Protein 7UC3 (pdb70)

Sequence (145 aa):
VSSLQTTVEADGQSSSTAEKSAEVTENKDGVNVVDTIHYKGLIPKQKYEVVGILYEVKDGKLVDPNKPITISNGTGEYTVSDSGEGEWKLNFGKIDGVEARKSYVVYEEVTSVENLVDTDNDGNPDKKHEVEHKDPKDKSQTFVVK

Secondary structure (DSSP, 8-state):
--EEEEEEEETTEE--SS--EEE---SS-EEEEEEEEEESPPTT-EEEEEEEEEEEETTEES-TTS-SEEE-TTS-EE--TTS-EEEEEEEEEES---TT-EEEEEEEEEEEEEEE-SSSSSS--EEEEEEE--TT-GGGEEEE-

InterPro domains:
  IPR013783 Immunoglobulin-like fold [G3DSA:2.60.40.10] (267-378)
  IPR013783 Immunoglobulin-like fold [G3DSA:2.60.40.10] (380-474)
  IPR013783 Immunoglobulin-like fold [G3DSA:2.60.40.10] (630-720)
  IPR013783 Immunoglobulin-like fold [G3DSA:2.60.40.10] (888-939)
  IPR041033 SpaA-like, prealbumin fold domain subgroup 1 [PF17802] (285-361)
  IPR041033 SpaA-like, prealbumin fold domain subgroup 1 [PF17802] (386-469)
  IPR041033 SpaA-like, prealbumin fold domain subgroup 1 [PF17802] (635-712)
  IPR041100 T-Q ester bond containing domain [NF033903] (740-848)
  IPR041100 T-Q ester bond containing domain [PF18202] (490-624)
  IPR041100 T-Q ester bond containing domain [PF18202] (740-881)
  IPR054758 Putative surface anchored protein-like, helical insertion domain [PF22343] (136-203)

Structure (mmCIF, N/CA/C/O backbone):
data_7UC3
#
_entry.id   7UC3
#
_cell.length_a   31.542
_cell.length_b   46.647
_cell.length_c   48.536
_cell.angle_alpha   90.000
_cell.angle_beta   90.594
_cell.angle_gamma   90.000
#
_symmetry.space_group_name_H-M   'P 1 21 1'
#
loop_
_entity.id
_entity.type
_entity.pdbx_description
1 polymer Adhesin
2 non-polymer 'MAGNESIUM ION'
3 water water
#
loop_
_atom_site.group_PDB
_atom_site.id
_atom_site.type_symbol
_atom_site.label_atom_id
_atom_site.label_alt_id
_atom_site.label_comp_id
_atom_site.label_asym_id
_atom_site.label_entity_id
_atom_site.label_seq_id
_atom_site.pdbx_PDB_ins_code
_atom_site.Cartn_x
_atom_site.Cartn_y
_atom_site.Cartn_z
_atom_site.occupancy
_atom_site.B_iso_or_equiv
_atom_site.auth_seq_id
_atom_site.auth_comp_id
_atom_site.auth_asym_id
_atom_site.auth_atom_id
_atom_site.pdbx_PDB_model_num
ATOM 1 N N . VAL A 1 10 ? 14.593 -7.683 24.813 1.000 24.846 10 VAL A N 1
ATOM 2 C CA . VAL A 1 10 ? 15.181 -8.159 26.102 1.000 24.789 10 VAL A CA 1
ATOM 3 C C . VAL A 1 10 ? 16.683 -7.858 26.089 1.000 23.536 10 VAL A C 1
ATOM 4 O O . VAL A 1 10 ? 17.371 -8.323 25.164 1.000 23.982 10 VAL A O 1
ATOM 8 N N . SER A 1 11 ? 17.168 -7.096 27.072 1.000 20.556 11 SER A N 1
ATOM 9 C CA . SER A 1 11 ? 18.510 -6.461 27.038 1.000 18.919 11 SER A CA 1
ATOM 10 C C . SER A 1 11 ? 19.070 -6.307 28.449 1.000 18.837 11 SER A C 1
ATOM 11 O O . SER A 1 11 ? 18.281 -6.128 29.386 1.000 21.059 11 SER A O 1
ATOM 14 N N . SER A 1 12 ? 20.395 -6.288 28.573 1.000 17.030 12 SER A N 1
ATOM 15 C CA . SER A 1 12 ? 21.083 -6.093 29.872 1.000 18.144 12 SER A CA 1
ATOM 16 C C . SER A 1 12 ? 22.494 -5.566 29.642 1.000 16.738 12 SER A C 1
ATOM 17 O O . SER A 1 12 ? 23.037 -5.734 28.527 1.000 17.542 12 SER A O 1
ATOM 20 N N . LEU A 1 13 ? 23.052 -4.953 30.679 1.000 18.971 13 LEU A N 1
ATOM 21 C CA . LEU A 1 13 ? 24.480 -4.571 30.7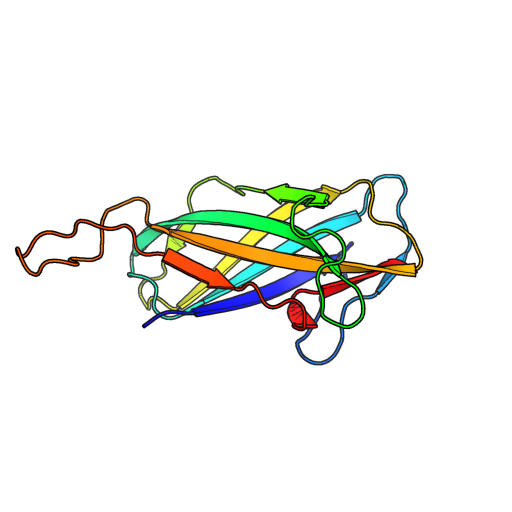35 1.000 18.940 13 LEU A CA 1
ATOM 22 C C . LEU A 1 13 ? 25.085 -5.263 31.944 1.000 19.182 13 LEU A C 1
ATOM 23 O O . LEU A 1 13 ? 24.419 -5.290 32.994 1.000 21.126 13 LEU A O 1
ATOM 28 N N . GLN A 1 14 ? 26.286 -5.797 31.783 1.000 17.862 14 GLN A N 1
ATOM 29 C CA . GLN A 1 14 ? 27.175 -6.153 32.909 1.000 20.426 14 GLN A CA 1
ATOM 30 C C . GLN A 1 14 ? 28.408 -5.268 32.761 1.000 18.076 14 GLN A C 1
ATOM 31 O O . GLN A 1 14 ? 28.747 -4.885 31.628 1.000 21.077 14 GLN A O 1
ATOM 37 N N . THR A 1 15 ? 29.001 -4.862 33.873 1.000 16.748 15 THR A N 1
ATOM 38 C CA . THR A 1 15 ? 30.039 -3.812 33.852 1.000 16.125 15 THR A CA 1
ATOM 39 C C . THR A 1 15 ? 31.206 -4.234 34.736 1.000 17.000 15 THR A C 1
ATOM 40 O O . THR A 1 15 ? 30.977 -4.897 35.771 1.000 20.224 15 THR A O 1
ATOM 44 N N . THR A 1 16 ? 32.405 -3.842 34.326 1.000 16.196 16 THR A N 1
ATOM 45 C CA . THR A 1 16 ? 33.662 -4.101 35.055 1.000 16.982 16 THR A CA 1
ATOM 46 C C . THR A 1 16 ? 34.420 -2.787 35.171 1.000 16.564 16 THR A C 1
ATOM 47 O O . THR A 1 16 ? 34.868 -2.278 34.141 1.000 17.038 16 THR A O 1
ATOM 51 N N . VAL A 1 17 ? 34.583 -2.296 36.393 1.000 15.938 17 VAL A N 1
ATOM 52 C CA . VAL A 1 17 ? 35.378 -1.069 36.664 1.000 16.124 17 VAL A CA 1
ATOM 53 C C . VAL A 1 17 ? 36.855 -1.450 36.790 1.000 16.925 17 VAL A C 1
ATOM 54 O O . VAL A 1 17 ? 37.171 -2.512 37.364 1.000 17.563 17 VAL A O 1
ATOM 58 N N . GLU A 1 18 ? 37.719 -0.605 36.233 1.000 17.237 18 GLU A N 1
ATOM 59 C CA . GLU A 1 18 ? 39.192 -0.666 36.378 1.000 18.356 18 GLU A CA 1
ATOM 60 C C . GLU A 1 18 ? 39.645 0.668 36.969 1.000 17.392 18 GLU A C 1
ATOM 61 O O . GLU A 1 18 ? 39.347 1.706 36.364 1.000 17.870 18 GLU A O 1
ATOM 67 N N . ALA A 1 19 ? 40.293 0.631 38.134 1.000 17.107 19 ALA A N 1
ATOM 68 C CA . ALA A 1 19 ? 40.790 1.819 38.856 1.000 18.790 19 ALA A CA 1
ATOM 69 C C . ALA A 1 19 ? 42.315 1.734 38.927 1.000 20.004 19 ALA A C 1
ATOM 70 O O . ALA A 1 19 ? 42.832 0.752 39.497 1.000 19.781 19 ALA A O 1
ATOM 72 N N . ASP A 1 20 ? 43.005 2.708 38.331 1.000 20.875 20 ASP A N 1
ATOM 73 C CA . ASP A 1 20 ? 44.488 2.722 38.228 1.000 22.281 20 ASP A CA 1
ATOM 74 C C . ASP A 1 20 ? 44.982 1.317 37.858 1.000 21.903 20 ASP A C 1
ATOM 75 O O . ASP A 1 20 ? 45.861 0.799 38.557 1.000 26.034 20 ASP A O 1
ATOM 80 N N . GLY A 1 21 ? 44.414 0.732 36.800 1.000 23.037 21 GLY A N 1
ATOM 81 C CA . GLY A 1 21 ? 44.895 -0.514 36.172 1.000 24.481 21 GLY A CA 1
ATOM 82 C C . GLY A 1 21 ? 44.422 -1.771 36.886 1.000 24.567 21 GLY A C 1
ATOM 83 O O . GLY A 1 21 ? 44.679 -2.868 36.358 1.000 30.957 21 GLY A O 1
ATOM 84 N N . GLN A 1 22 ? 43.749 -1.626 38.032 1.000 22.553 22 GLN A N 1
ATOM 85 C CA . GLN A 1 22 ? 43.246 -2.752 38.863 1.000 25.295 22 GLN A CA 1
ATOM 86 C C . GLN A 1 22 ? 41.784 -3.009 38.500 1.000 22.667 22 GLN A C 1
ATOM 87 O O . GLN A 1 22 ? 40.950 -2.127 38.773 1.000 22.370 22 GLN A O 1
ATOM 93 N N . SER A 1 23 ? 41.486 -4.177 37.928 1.000 22.402 23 SER A N 1
ATOM 94 C CA A SER A 1 23 ? 40.123 -4.564 37.479 0.300 22.623 23 SER A CA 1
ATOM 95 C CA B SER A 1 23 ? 40.117 -4.555 37.486 0.700 22.294 23 SER A CA 1
ATOM 96 C C . SER A 1 23 ? 39.364 -5.239 38.628 1.000 22.094 23 SER A C 1
ATOM 97 O O . SER A 1 23 ? 39.947 -6.123 39.286 1.000 23.789 23 SER A O 1
ATOM 102 N N . SER A 1 24 ? 38.111 -4.847 38.826 1.000 20.049 24 SER A N 1
ATOM 103 C CA . SER A 1 24 ? 37.169 -5.535 39.737 1.000 20.543 24 SER A CA 1
ATOM 104 C C . SER A 1 24 ? 36.629 -6.784 39.041 1.000 21.583 24 SER A C 1
ATOM 105 O O . SER A 1 24 ? 36.740 -6.889 37.812 1.000 22.829 24 SER A O 1
ATOM 108 N N . THR A 1 25 ? 36.104 -7.716 39.824 1.000 23.620 25 THR A N 1
ATOM 109 C CA . THR A 1 25 ? 35.353 -8.902 39.347 1.000 23.843 25 THR A CA 1
ATOM 110 C C . THR A 1 25 ? 34.076 -8.992 40.180 1.000 24.930 25 THR A C 1
ATOM 111 O O . THR A 1 25 ? 33.989 -8.275 41.191 1.000 24.888 25 THR A O 1
ATOM 115 N N . ALA A 1 26 ? 33.136 -9.847 39.779 1.000 29.123 26 ALA A N 1
ATOM 116 C CA . ALA A 1 26 ? 31.909 -10.150 40.549 1.000 30.272 26 ALA A CA 1
ATOM 117 C C . ALA A 1 26 ? 32.306 -10.643 41.946 1.000 28.039 26 ALA A C 1
ATOM 118 O O . ALA A 1 26 ? 31.537 -10.416 42.893 1.000 29.743 26 ALA A O 1
ATOM 120 N N . GLU A 1 27 ? 33.493 -11.247 42.055 1.000 26.990 27 GLU A N 1
ATOM 121 C CA . GLU A 1 27 ? 34.015 -11.924 43.271 1.000 29.143 27 GLU A CA 1
ATOM 122 C C . GLU A 1 27 ? 34.721 -10.927 44.196 1.000 26.778 27 GLU A C 1
ATOM 123 O O . GLU A 1 27 ? 34.612 -11.094 45.427 1.000 26.322 27 GLU A O 1
ATOM 129 N N . LYS A 1 28 ? 35.445 -9.954 43.631 1.000 25.650 28 LYS A N 1
ATOM 130 C CA . LYS A 1 28 ? 36.429 -9.134 44.382 1.000 25.444 28 LYS A CA 1
ATOM 131 C C . LYS A 1 28 ? 36.570 -7.753 43.731 1.000 22.689 28 LYS A C 1
ATOM 132 O O . LYS A 1 28 ? 36.958 -7.676 42.551 1.000 23.107 28 LYS A O 1
ATOM 138 N N . SER A 1 29 ? 36.278 -6.694 44.485 1.000 21.152 29 SER A N 1
ATOM 139 C CA . SER A 1 29 ? 36.491 -5.289 44.054 1.000 21.349 29 SER A CA 1
ATOM 140 C C . SER A 1 29 ? 37.988 -4.970 44.043 1.000 22.501 29 SER A C 1
ATOM 141 O O . SER A 1 29 ? 38.704 -5.392 44.976 1.000 24.632 29 SER A O 1
ATOM 144 N N . ALA A 1 30 ? 38.437 -4.230 43.030 1.000 21.714 30 ALA A N 1
ATOM 145 C CA . ALA A 1 30 ? 39.804 -3.673 42.952 1.000 23.336 30 ALA A CA 1
ATOM 146 C C . ALA A 1 30 ? 40.040 -2.778 44.173 1.000 23.189 30 ALA A C 1
ATOM 147 O O . ALA A 1 30 ? 39.087 -2.095 44.609 1.000 22.652 30 ALA A O 1
ATOM 149 N N . GLU A 1 31 ? 41.260 -2.810 44.711 1.000 24.660 31 GLU A N 1
ATOM 150 C CA . GLU A 1 31 ? 41.727 -1.898 45.785 1.000 26.751 31 GLU A CA 1
ATOM 151 C C . GLU A 1 31 ? 42.827 -1.005 45.206 1.000 26.925 31 GLU A C 1
ATOM 152 O O . GLU A 1 31 ? 43.743 -1.542 44.550 1.000 33.877 31 GLU A O 1
ATOM 158 N N . VAL A 1 32 ? 42.730 0.303 45.439 1.000 25.720 32 VAL A N 1
ATOM 159 C CA . VAL A 1 32 ? 43.723 1.313 44.968 1.000 27.199 32 VAL A CA 1
ATOM 160 C C . VAL A 1 32 ? 44.107 2.212 46.146 1.000 28.375 32 VAL A C 1
ATOM 161 O O . VAL A 1 32 ? 43.336 2.281 47.124 1.000 26.888 32 VAL A O 1
ATOM 165 N N . THR A 1 33 ? 45.267 2.862 46.053 1.000 30.294 33 THR A N 1
ATOM 166 C CA . THR A 1 33 ? 45.728 3.899 47.010 1.000 32.564 33 THR A CA 1
ATOM 167 C C . THR A 1 33 ? 45.248 5.254 46.485 1.000 30.552 33 THR A C 1
ATOM 168 O O . THR A 1 33 ? 45.215 5.416 45.248 1.000 31.812 33 THR A O 1
ATOM 172 N N . GLU A 1 34 ? 44.836 6.164 47.377 1.000 31.996 34 GLU A N 1
ATOM 173 C CA . GLU A 1 34 ? 44.526 7.578 47.026 1.000 34.317 34 GLU A CA 1
ATOM 174 C C . GLU A 1 34 ? 45.716 8.140 46.235 1.000 39.006 34 GLU A C 1
ATOM 175 O O . GLU A 1 34 ? 46.864 7.887 46.657 1.000 42.801 34 GLU A O 1
ATOM 177 N N . ASN A 1 35 ? 45.451 8.861 45.138 1.000 41.175 35 ASN A N 1
ATOM 178 C CA . ASN A 1 35 ? 46.428 9.131 44.042 1.000 43.257 35 ASN A CA 1
ATOM 179 C C . ASN A 1 35 ? 46.905 10.593 44.049 1.000 46.334 35 ASN A C 1
ATOM 180 O O . ASN A 1 35 ? 48.065 10.815 43.642 1.000 46.215 35 ASN A O 1
ATOM 185 N N . LYS A 1 36 ? 46.053 11.554 44.433 1.000 51.758 36 LYS A N 1
ATOM 186 C CA . LYS A 1 36 ? 46.374 13.012 44.493 1.000 50.256 36 LYS A CA 1
ATOM 187 C C . LYS A 1 36 ? 46.322 13.615 43.081 1.000 44.300 36 LYS A C 1
ATOM 188 O O . LYS A 1 36 ? 45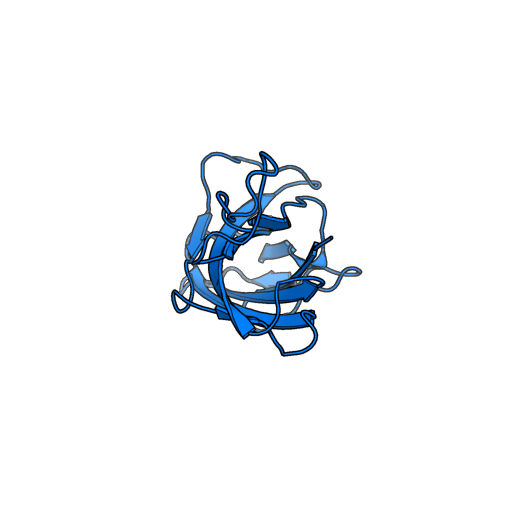.652 14.648 42.912 1.000 48.392 36 LYS A O 1
ATOM 190 N N . ASP A 1 37 ? 47.008 12.996 42.114 1.000 44.307 37 ASP A N 1
ATOM 191 C CA . ASP A 1 37 ? 46.892 13.294 40.659 1.000 45.054 37 ASP A CA 1
ATOM 192 C C . ASP A 1 37 ? 45.559 12.753 40.120 1.000 41.374 37 ASP A C 1
ATOM 193 O O . ASP A 1 37 ? 45.312 12.906 38.903 1.000 41.267 37 ASP A O 1
ATOM 195 N N . GLY A 1 38 ? 44.740 12.132 40.979 1.000 35.295 38 GLY A N 1
ATOM 196 C CA . GLY A 1 38 ? 43.447 11.535 40.605 1.000 32.678 38 GLY A CA 1
ATOM 197 C C . GLY A 1 38 ? 43.605 10.071 40.240 1.000 29.518 38 GLY A C 1
ATOM 198 O O . GLY A 1 38 ? 44.707 9.671 39.825 1.000 34.318 38 GLY A O 1
ATOM 199 N N . VAL A 1 39 ? 42.540 9.290 40.400 1.000 21.845 39 VAL A N 1
ATOM 200 C CA . VAL A 1 39 ? 42.526 7.830 40.103 1.000 20.459 39 VAL A CA 1
ATOM 201 C C . VAL A 1 39 ? 41.936 7.649 38.703 1.000 18.696 39 VAL A C 1
ATOM 202 O O . VAL A 1 39 ? 40.835 8.169 38.456 1.000 19.655 39 VAL A O 1
ATOM 206 N N . ASN A 1 40 ? 42.646 6.951 37.816 1.000 19.217 40 ASN A N 1
ATOM 207 C CA . ASN A 1 40 ? 42.139 6.649 36.455 1.000 18.211 40 ASN A CA 1
ATOM 208 C C . ASN A 1 40 ? 41.014 5.631 36.610 1.000 17.335 40 ASN A C 1
ATOM 209 O O . ASN A 1 40 ? 41.255 4.578 37.208 1.000 20.309 40 ASN A O 1
ATOM 214 N N . VAL A 1 41 ? 39.832 5.945 36.084 1.000 14.921 41 VAL A N 1
ATOM 215 C CA . VAL A 1 41 ? 38.651 5.049 36.178 1.000 14.240 41 VAL A CA 1
ATOM 216 C C . VAL A 1 41 ? 38.155 4.751 34.765 1.000 13.373 41 VAL A C 1
ATOM 217 O O . VAL A 1 41 ? 37.846 5.680 34.002 1.000 15.274 41 VAL A O 1
ATOM 221 N N . VAL A 1 42 ? 38.123 3.469 34.426 1.000 14.409 42 VAL A N 1
ATOM 222 C CA . VAL A 1 42 ? 37.564 2.981 33.139 1.000 16.036 42 VAL A CA 1
ATOM 223 C C . VAL A 1 42 ? 36.477 1.976 33.490 1.000 14.930 42 VAL A C 1
ATOM 224 O O . VAL A 1 42 ? 36.619 1.294 34.508 1.000 17.561 42 VAL A O 1
ATOM 228 N N . ASP A 1 43 ? 35.434 1.905 32.679 1.000 15.123 43 ASP A N 1
ATOM 229 C CA . ASP A 1 43 ? 34.356 0.910 32.874 1.000 14.657 43 ASP A CA 1
ATOM 230 C C . ASP A 1 43 ? 34.162 0.151 31.568 1.000 15.211 43 ASP A C 1
ATOM 231 O O . ASP A 1 43 ? 33.931 0.780 30.525 1.000 15.511 43 ASP A O 1
ATOM 236 N N . THR A 1 44 ? 34.288 -1.170 31.619 1.000 15.069 44 THR A N 1
ATOM 237 C CA . THR A 1 44 ? 33.930 -2.039 30.481 1.000 15.106 44 THR A CA 1
ATOM 238 C C . THR A 1 44 ? 32.445 -2.357 30.589 1.000 15.333 44 THR A C 1
ATOM 239 O O . THR A 1 44 ? 32.021 -2.853 31.639 1.000 17.598 44 THR A O 1
ATOM 243 N N . ILE A 1 45 ? 31.708 -2.087 29.519 1.000 13.956 45 ILE A N 1
ATOM 244 C CA . ILE A 1 45 ? 30.262 -2.382 29.395 1.000 15.057 45 ILE A CA 1
ATOM 245 C C . ILE A 1 45 ? 30.155 -3.610 28.506 1.000 13.846 45 ILE A C 1
ATOM 246 O O . ILE A 1 45 ? 30.468 -3.506 27.298 1.000 14.046 45 ILE A O 1
ATOM 251 N N . HIS A 1 46 ? 29.740 -4.723 29.088 1.000 15.277 46 HIS A N 1
ATOM 252 C CA . HIS A 1 46 ? 29.359 -5.926 28.323 1.000 15.456 46 HIS A CA 1
ATOM 253 C C . HIS A 1 46 ? 27.851 -5.879 28.111 1.000 14.773 46 HIS A C 1
ATOM 254 O O . HIS A 1 46 ? 27.093 -6.099 29.069 1.000 16.329 46 HIS A O 1
ATOM 261 N N . TYR A 1 47 ? 27.434 -5.573 26.892 1.000 13.656 47 TYR A N 1
ATOM 262 C CA . TYR A 1 47 ? 26.007 -5.398 26.547 1.000 14.774 47 TYR A CA 1
ATOM 263 C C . TYR A 1 47 ? 25.482 -6.690 25.917 1.000 14.686 47 TYR A C 1
ATOM 264 O O . TYR A 1 47 ? 26.252 -7.434 25.278 1.000 13.703 47 TYR A O 1
ATOM 273 N N . LYS A 1 48 ? 24.194 -6.950 26.130 1.000 15.978 48 LYS A N 1
ATOM 274 C CA . LYS A 1 48 ? 23.473 -8.137 25.611 1.000 16.957 48 LYS A CA 1
ATOM 275 C C . LYS A 1 48 ? 22.116 -7.666 25.108 1.000 14.385 48 LYS A C 1
ATOM 276 O O . LYS A 1 48 ? 21.475 -6.880 25.828 1.000 15.084 48 LYS A O 1
ATOM 282 N N . GLY A 1 49 ? 21.704 -8.104 23.921 1.000 14.735 49 GLY A N 1
ATOM 283 C CA . GLY A 1 49 ? 20.344 -7.863 23.413 1.000 14.895 49 GLY A CA 1
ATOM 284 C C . GLY A 1 49 ? 20.140 -6.423 22.984 1.000 14.020 49 GLY A C 1
ATOM 285 O O . GLY A 1 49 ? 18.991 -5.956 22.978 1.000 17.713 49 GLY A O 1
ATOM 286 N N . LEU A 1 50 ? 21.211 -5.723 22.621 1.000 13.572 50 LEU A N 1
ATOM 287 C CA . LEU A 1 50 ? 21.045 -4.398 21.989 1.000 12.432 50 LEU A CA 1
A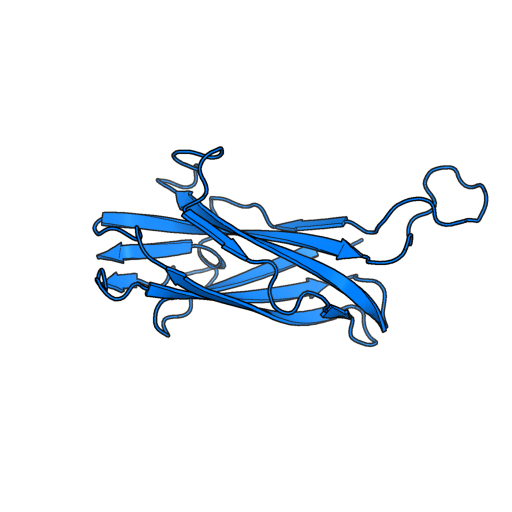TOM 288 C C . LEU A 1 50 ? 20.737 -4.618 20.513 1.000 13.065 50 LEU A C 1
ATOM 289 O O . LEU A 1 50 ? 20.954 -5.740 20.008 1.000 14.462 50 LEU A O 1
ATOM 294 N N . ILE A 1 51 ? 20.253 -3.591 19.835 1.000 12.187 51 ILE A N 1
ATOM 295 C CA . ILE A 1 51 ? 19.789 -3.744 18.432 1.000 12.592 51 ILE A CA 1
ATOM 296 C C . ILE A 1 51 ? 21.011 -3.709 17.525 1.000 13.016 51 ILE A C 1
ATOM 297 O O . ILE A 1 51 ? 21.734 -2.719 17.471 1.000 13.477 51 ILE A O 1
ATOM 302 N N . PRO A 1 52 ? 21.285 -4.804 16.787 1.000 13.156 52 PRO A N 1
ATOM 303 C CA . PRO A 1 52 ? 22.508 -4.880 16.000 1.000 13.569 52 PRO A CA 1
ATOM 304 C C . PRO A 1 52 ? 22.718 -3.678 15.073 1.000 12.979 52 PRO A C 1
ATOM 305 O O . PRO A 1 52 ? 21.776 -3.215 14.448 1.000 13.783 52 PRO A O 1
ATOM 309 N N . LYS A 1 53 ? 23.966 -3.218 15.004 1.000 12.750 53 LYS A N 1
ATOM 310 C CA . LYS A 1 53 ? 24.458 -2.179 14.059 1.000 13.751 53 LYS A CA 1
ATOM 311 C C . LYS A 1 53 ? 23.938 -0.796 14.442 1.000 13.220 53 LYS A C 1
ATOM 312 O O . LYS A 1 53 ? 24.334 0.178 13.787 1.000 15.864 53 LYS A O 1
ATOM 318 N N . GLN A 1 54 ? 23.090 -0.696 15.459 1.000 13.219 54 GLN A N 1
ATOM 319 C CA . GLN A 1 54 ? 22.545 0.618 15.863 1.000 13.196 54 GLN A CA 1
ATOM 320 C C . GLN A 1 54 ? 23.557 1.390 16.707 1.000 12.364 54 GLN A C 1
ATOM 321 O O . GLN A 1 54 ? 24.397 0.807 17.405 1.000 12.726 54 GLN A O 1
ATOM 327 N N . LYS A 1 55 ? 23.436 2.706 16.650 1.000 12.448 55 LYS A N 1
ATOM 328 C CA . LYS A 1 55 ? 24.252 3.631 17.457 1.000 13.497 55 LYS A CA 1
ATOM 329 C C . LYS A 1 55 ? 23.526 3.905 18.772 1.000 11.635 55 LYS A C 1
ATOM 330 O O . LYS A 1 55 ? 22.303 4.149 18.771 1.000 12.797 55 LYS A O 1
ATOM 336 N N . TYR A 1 56 ? 24.286 3.896 19.860 1.000 10.742 56 TYR A N 1
ATOM 337 C CA . TYR A 1 56 ? 23.802 4.221 21.216 1.000 12.481 56 TYR A CA 1
ATOM 338 C C . TYR A 1 56 ? 24.709 5.275 21.832 1.000 12.192 56 TYR A C 1
ATOM 339 O O . TYR A 1 56 ? 25.883 5.392 21.445 1.000 12.798 56 TYR A O 1
ATOM 348 N N . GLU A 1 57 ? 24.176 5.984 22.816 1.000 12.101 57 GLU A N 1
ATOM 349 C CA . GLU A 1 57 ? 24.962 6.882 23.682 1.000 13.599 57 GLU A CA 1
ATOM 350 C C . GLU A 1 57 ? 25.044 6.269 25.070 1.000 11.581 57 GLU A C 1
ATOM 351 O O . GLU A 1 57 ? 24.130 5.533 25.478 1.000 13.861 57 GLU A O 1
ATOM 357 N N . VAL A 1 58 ? 26.133 6.565 25.762 1.000 12.639 58 VAL A N 1
ATOM 358 C CA . VAL A 1 58 ? 26.460 5.999 27.093 1.000 13.575 58 VAL A CA 1
ATOM 359 C C . VAL A 1 58 ? 26.625 7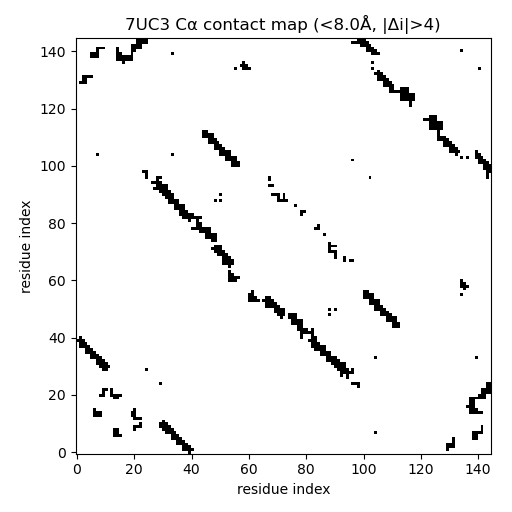.162 28.054 1.000 14.235 58 VAL A C 1
ATOM 360 O O . VAL A 1 58 ? 27.326 8.116 27.704 1.000 15.564 58 VAL A O 1
ATOM 364 N N . VAL A 1 59 ? 25.991 7.063 29.210 1.000 12.998 59 VAL A N 1
ATOM 365 C CA . VAL A 1 59 ? 26.290 7.920 30.380 1.000 14.285 59 VAL A CA 1
ATOM 366 C C . VAL A 1 59 ? 26.777 7.006 31.499 1.000 12.515 59 VAL A C 1
ATOM 367 O O . VAL A 1 59 ? 25.995 6.156 31.950 1.000 14.000 59 VAL A O 1
ATOM 371 N N . GLY A 1 60 ? 28.037 7.156 31.897 1.000 12.309 60 GLY A N 1
ATOM 372 C CA . GLY A 1 60 ? 28.596 6.490 33.082 1.000 12.619 60 GLY A CA 1
ATOM 373 C C . GLY A 1 60 ? 28.633 7.456 34.240 1.000 12.127 60 GLY A C 1
ATOM 374 O O . GLY A 1 60 ? 28.969 8.627 34.025 1.000 12.016 60 GLY A O 1
ATOM 375 N N . ILE A 1 61 ? 28.304 6.979 35.432 1.000 12.832 61 ILE A N 1
ATOM 376 C CA . ILE A 1 61 ? 28.260 7.820 36.659 1.000 12.975 61 ILE A CA 1
ATOM 377 C C . ILE A 1 61 ? 28.974 7.074 37.778 1.000 12.990 61 ILE A C 1
ATOM 378 O O . ILE A 1 61 ? 28.667 5.894 37.981 1.000 14.045 61 ILE A O 1
ATOM 383 N N . LEU A 1 62 ? 29.874 7.759 38.477 1.000 13.062 62 LEU A N 1
ATOM 384 C CA . LEU A 1 62 ? 30.613 7.206 39.634 1.000 13.776 62 LEU A CA 1
ATOM 385 C C . LEU A 1 62 ? 30.012 7.779 40.912 1.000 13.797 62 LEU A C 1
ATOM 386 O O . LEU A 1 62 ? 29.925 9.021 41.030 1.000 15.174 62 LEU A O 1
ATOM 391 N N . TYR A 1 63 ? 29.612 6.893 41.826 1.000 14.143 63 TYR A N 1
ATOM 392 C CA . TYR A 1 63 ? 29.017 7.266 43.132 1.000 14.998 63 TYR A CA 1
ATOM 393 C C . TYR A 1 63 ? 29.854 6.695 44.274 1.000 15.886 63 TYR A C 1
ATOM 394 O O . TYR A 1 63 ? 30.369 5.569 44.158 1.000 16.272 63 TYR A O 1
ATOM 403 N N . GLU A 1 64 ? 29.925 7.433 45.377 1.000 16.871 64 GLU A N 1
ATOM 404 C CA . GLU A 1 64 ? 30.426 6.888 46.657 1.000 18.441 64 GLU A CA 1
ATOM 405 C C . GLU A 1 64 ? 29.387 5.889 47.173 1.000 18.368 64 GLU A C 1
ATOM 406 O O . GLU A 1 64 ? 28.184 6.195 47.120 1.000 21.317 64 GLU A O 1
ATOM 412 N N . VAL A 1 65 ? 29.842 4.735 47.644 1.000 18.448 65 VAL A N 1
ATOM 413 C CA . VAL A 1 65 ? 28.963 3.625 48.101 1.000 19.780 65 VAL A CA 1
ATOM 414 C C . VAL A 1 65 ? 29.538 3.097 49.416 1.000 21.769 65 VAL A C 1
ATOM 415 O O . VAL A 1 65 ? 30.762 3.115 49.571 1.000 23.490 65 VAL A O 1
ATOM 419 N N . LYS A 1 66 ? 28.665 2.687 50.334 1.000 24.899 66 LYS A N 1
ATOM 420 C CA . LYS A 1 66 ? 29.050 2.070 51.626 1.000 27.457 66 LYS A CA 1
ATOM 421 C C . LYS A 1 66 ? 28.061 0.935 51.900 1.000 27.352 66 LYS A C 1
ATOM 422 O O . LYS A 1 66 ? 26.843 1.197 51.867 1.000 28.372 66 LYS A O 1
ATOM 428 N N . ASP A 1 67 ? 28.576 -0.280 52.101 1.000 30.384 67 ASP A N 1
ATOM 429 C CA . ASP A 1 67 ? 27.774 -1.489 52.429 1.000 32.680 67 ASP A CA 1
ATOM 430 C C . ASP A 1 67 ? 26.644 -1.652 51.403 1.000 32.126 67 ASP A C 1
ATOM 431 O O . ASP A 1 67 ? 25.529 -2.016 51.806 1.000 33.295 67 ASP A O 1
ATOM 436 N N . GLY A 1 68 ? 26.920 -1.372 50.126 1.000 31.394 68 GLY A N 1
ATOM 437 C CA . GLY A 1 68 ? 25.999 -1.646 49.008 1.000 31.519 68 GLY A CA 1
ATOM 438 C C . GLY A 1 68 ? 24.859 -0.646 48.903 1.000 29.615 68 GLY A C 1
ATOM 439 O O . GLY A 1 68 ? 23.866 -0.975 48.234 1.000 31.782 68 GLY A O 1
ATOM 440 N N . LYS A 1 69 ? 24.994 0.542 49.502 1.000 27.422 69 LYS A N 1
ATOM 441 C CA . LYS A 1 69 ? 24.007 1.649 49.374 1.000 27.703 69 LYS A CA 1
ATOM 442 C C . LYS A 1 69 ? 24.745 2.934 48.985 1.000 26.978 69 LYS A C 1
ATOM 443 O O . LYS A 1 69 ? 25.789 3.216 49.602 1.000 26.474 69 LYS A O 1
ATOM 449 N N . LEU A 1 70 ? 24.218 3.682 48.009 1.000 24.422 70 LEU A N 1
ATOM 450 C CA . LEU A 1 70 ? 24.788 4.996 47.606 1.000 23.285 70 LEU A CA 1
ATOM 451 C C . LEU A 1 70 ? 24.702 5.936 48.813 1.000 25.938 70 LEU A C 1
ATOM 452 O O . LEU A 1 70 ? 23.642 5.993 49.463 1.000 27.535 70 LEU A O 1
ATOM 457 N N . VAL A 1 71 ? 25.804 6.624 49.099 1.000 26.196 71 VAL A N 1
ATOM 458 C CA . VAL A 1 71 ? 25.985 7.522 50.274 1.000 28.357 71 VAL A CA 1
ATOM 459 C C . VAL A 1 71 ? 25.275 8.851 49.987 1.000 27.014 71 VAL A C 1
ATOM 460 O O . VAL A 1 71 ? 24.745 9.471 50.930 1.000 29.622 71 VAL A O 1
ATOM 464 N N . ASP A 1 72 ? 25.273 9.266 48.719 1.000 24.893 72 ASP A N 1
ATOM 465 C CA . ASP A 1 72 ? 24.828 10.610 48.268 1.000 27.003 72 ASP A CA 1
ATOM 466 C C . ASP A 1 72 ? 24.366 10.472 46.820 1.000 28.713 72 ASP A C 1
ATOM 467 O O . ASP A 1 72 ? 25.003 11.007 45.911 1.000 28.740 72 ASP A O 1
ATOM 472 N N . PRO A 1 73 ? 23.266 9.723 46.566 1.000 31.194 73 PRO A N 1
ATOM 473 C CA . PRO A 1 73 ? 22.842 9.385 45.204 1.000 33.644 73 PRO A CA 1
ATOM 474 C C . PRO A 1 73 ? 22.550 10.584 44.287 1.000 34.994 73 PRO A C 1
ATOM 475 O O . PRO A 1 73 ? 22.439 10.368 43.095 1.000 37.391 73 PRO A O 1
ATOM 479 N N . ASN A 1 74 ? 22.416 11.792 44.845 1.000 31.548 74 ASN A N 1
ATOM 480 C CA . ASN A 1 74 ? 22.153 13.037 44.074 1.000 32.969 74 ASN A CA 1
ATOM 481 C C . ASN A 1 74 ? 23.457 13.809 43.826 1.000 31.167 74 ASN A C 1
ATOM 482 O O . ASN A 1 74 ? 23.388 14.855 43.146 1.000 32.366 74 ASN A O 1
ATOM 487 N N . LYS A 1 75 ? 24.600 13.315 44.324 1.000 26.691 75 LYS A N 1
ATO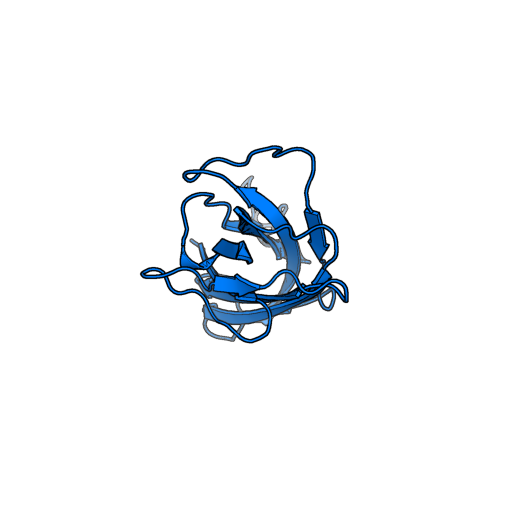M 488 C CA . LYS A 1 75 ? 25.922 13.982 44.172 1.000 25.910 75 LYS A CA 1
ATOM 489 C C . LYS A 1 75 ? 26.927 12.979 43.617 1.000 21.729 75 LYS A C 1
ATOM 490 O O . LYS A 1 75 ? 27.767 12.442 44.337 1.000 22.122 75 LYS A O 1
ATOM 496 N N . PRO A 1 76 ? 26.897 12.719 42.295 1.000 19.628 76 PRO A N 1
ATOM 497 C CA . PRO A 1 76 ? 27.907 11.867 41.684 1.000 18.713 76 PRO A CA 1
ATOM 498 C C . PRO A 1 76 ? 29.315 12.466 41.830 1.000 16.812 76 PRO A C 1
ATOM 499 O O . PRO A 1 76 ? 29.473 13.672 41.891 1.000 18.275 76 PRO A O 1
ATOM 503 N N . ILE A 1 77 ? 30.312 11.594 41.916 1.000 16.222 77 ILE A N 1
ATOM 504 C CA . ILE A 1 77 ? 31.748 11.983 41.935 1.000 16.657 77 ILE A CA 1
ATOM 505 C C . ILE A 1 77 ? 32.083 12.543 40.551 1.000 15.214 77 ILE A C 1
ATOM 506 O O . ILE A 1 77 ? 32.753 13.586 40.472 1.000 17.080 77 ILE A O 1
ATOM 511 N N . THR A 1 78 ? 31.632 11.861 39.492 1.000 14.838 78 THR A N 1
ATOM 512 C CA . THR A 1 78 ? 31.905 12.247 38.090 1.000 14.507 78 THR A CA 1
ATOM 513 C C . THR A 1 78 ? 30.881 11.590 37.168 1.000 13.060 78 THR A C 1
ATOM 514 O O . THR A 1 78 ? 30.302 10.554 37.545 1.000 13.434 78 THR A O 1
ATOM 518 N N . ILE A 1 79 ? 30.688 12.196 35.998 1.000 13.094 79 ILE A N 1
ATOM 519 C CA . ILE A 1 79 ? 29.798 11.723 34.902 1.000 13.916 79 ILE A CA 1
ATOM 520 C C . ILE A 1 79 ? 30.609 11.759 33.608 1.000 13.663 79 ILE A C 1
ATOM 521 O O . ILE A 1 79 ? 31.207 12.804 33.311 1.000 14.897 79 ILE A O 1
ATOM 526 N N . SER A 1 80 ? 30.589 10.667 32.856 1.000 13.798 80 SER A N 1
ATOM 527 C CA . SER A 1 80 ? 31.274 10.548 31.549 1.000 13.478 80 SER A CA 1
ATOM 528 C C . SER A 1 80 ? 30.285 10.155 30.450 1.000 13.443 80 SER A C 1
ATOM 529 O O . SER A 1 80 ? 29.495 9.226 30.662 1.000 15.112 80 SER A O 1
ATOM 532 N N . ASN A 1 81 ? 30.395 10.795 29.290 1.000 15.859 81 ASN A N 1
ATOM 533 C CA . ASN A 1 81 ? 29.593 10.482 28.083 1.000 17.151 81 ASN A CA 1
ATOM 534 C C . ASN A 1 81 ? 30.458 9.693 27.086 1.000 17.780 81 ASN A C 1
ATOM 535 O O . ASN A 1 81 ? 29.960 9.363 26.009 1.000 19.233 81 ASN A O 1
ATOM 540 N N . GLY A 1 82 ? 31.709 9.390 27.435 1.000 17.195 82 GLY A N 1
ATOM 541 C CA . GLY A 1 82 ? 32.646 8.647 26.569 1.000 18.947 82 GLY A CA 1
ATOM 542 C C . GLY A 1 82 ? 32.869 9.333 25.234 1.000 19.864 82 GLY A C 1
ATOM 543 O O . GLY A 1 82 ? 33.032 10.575 25.216 1.000 23.881 82 GLY A O 1
ATOM 544 N N . THR A 1 83 ? 32.878 8.553 24.147 1.000 18.390 83 THR A N 1
ATOM 545 C CA . THR A 1 83 ? 33.175 9.031 22.770 1.000 19.780 83 THR A CA 1
ATOM 546 C C . THR A 1 83 ? 31.936 9.682 22.163 1.000 20.325 83 THR A C 1
ATOM 547 O O . THR A 1 83 ? 32.047 10.261 21.068 1.000 22.205 83 THR A O 1
ATOM 551 N N . GLY A 1 84 ? 30.794 9.576 22.843 1.000 21.692 84 GLY A N 1
ATOM 552 C CA . GLY A 1 84 ? 29.540 10.212 22.409 1.000 22.313 84 GLY A CA 1
ATOM 553 C C . GLY A 1 84 ? 28.718 9.319 21.494 1.000 21.966 84 GLY A C 1
ATOM 554 O O . GLY A 1 84 ? 27.556 9.653 21.286 1.000 23.498 84 GLY A O 1
ATOM 555 N N . GLU A 1 85 ? 29.286 8.252 20.925 1.000 22.054 85 GLU A N 1
ATOM 556 C CA . GLU A 1 85 ? 28.509 7.289 20.101 1.000 22.116 85 GLU A CA 1
ATOM 557 C C . GLU A 1 85 ? 29.167 5.899 20.081 1.000 19.655 85 GLU A C 1
ATOM 558 O O . GLU A 1 85 ? 30.377 5.781 19.826 1.000 22.699 85 GLU A O 1
ATOM 564 N N . TYR A 1 86 ? 28.346 4.872 20.269 1.000 15.197 86 TYR A N 1
ATOM 565 C CA . TYR A 1 86 ? 28.752 3.456 20.449 1.000 12.987 86 TYR A CA 1
ATOM 566 C C . TYR A 1 86 ? 27.962 2.606 19.462 1.000 12.431 86 TYR A C 1
ATOM 567 O O . TYR A 1 86 ? 26.786 2.865 19.258 1.000 14.664 86 TYR A O 1
ATOM 576 N N . THR A 1 87 ? 28.599 1.606 18.865 1.000 10.655 87 THR A N 1
ATOM 577 C CA . THR A 1 87 ? 27.999 0.824 17.766 1.000 11.554 87 THR A CA 1
ATOM 578 C C . THR A 1 87 ? 27.812 -0.613 18.240 1.000 11.440 87 THR A C 1
ATOM 579 O O . THR A 1 87 ? 28.778 -1.221 18.699 1.000 12.463 87 THR A O 1
ATOM 583 N N . VAL A 1 88 ? 26.601 -1.120 18.112 1.000 11.458 88 VAL A N 1
ATOM 584 C CA . VAL A 1 88 ? 26.276 -2.500 18.538 1.000 11.321 88 VAL A CA 1
ATOM 585 C C . VAL A 1 88 ? 26.841 -3.476 17.506 1.000 11.348 88 VAL A C 1
ATOM 586 O O . VAL A 1 88 ? 26.665 -3.274 16.292 1.000 11.617 88 VAL A O 1
ATOM 590 N N . SER A 1 89 ? 27.415 -4.562 17.999 1.000 12.582 89 SER A N 1
ATOM 591 C CA . SER A 1 89 ? 27.877 -5.716 17.194 1.000 12.901 89 SER A CA 1
ATOM 592 C C . SER A 1 89 ? 26.731 -6.289 16.354 1.000 12.789 89 SER A C 1
ATOM 593 O O . SER A 1 89 ? 25.556 -6.018 16.619 1.000 13.475 89 SER A O 1
ATOM 596 N N . ASP A 1 90 ? 27.065 -7.147 15.404 1.000 12.926 90 ASP A N 1
ATOM 597 C CA . ASP A 1 90 ? 26.066 -7.828 14.549 1.000 13.276 90 ASP A CA 1
ATOM 598 C C . ASP A 1 90 ? 25.191 -8.761 15.397 1.000 12.658 90 ASP A C 1
ATOM 599 O O . ASP A 1 90 ? 24.065 -9.000 14.997 1.000 14.988 90 ASP A O 1
ATOM 604 N N . SER A 1 91 ? 25.695 -9.282 16.518 1.000 12.486 91 SER A N 1
ATOM 605 C CA . SER A 1 91 ? 24.970 -10.269 17.364 1.000 13.549 91 SER A CA 1
ATOM 606 C C . SER A 1 91 ? 24.084 -9.568 18.398 1.000 13.575 91 SER A C 1
ATOM 607 O O . SER A 1 91 ? 23.193 -10.220 18.949 1.000 17.011 91 SER A O 1
ATOM 610 N N . GLY A 1 92 ? 24.347 -8.294 18.686 1.000 12.978 92 GLY A N 1
ATOM 611 C CA . GLY A 1 92 ? 23.648 -7.567 19.764 1.000 12.422 92 GLY A CA 1
ATOM 612 C C . GLY A 1 92 ? 24.326 -7.739 21.108 1.000 12.945 92 GLY A C 1
ATOM 613 O O . GLY A 1 92 ? 23.871 -7.121 22.082 1.000 13.607 92 GLY A O 1
ATOM 614 N N . GLU A 1 93 ? 25.410 -8.508 21.165 1.000 12.642 93 GLU A N 1
ATOM 615 C CA . GLU A 1 93 ? 26.207 -8.723 22.397 1.000 12.851 93 GLU A CA 1
ATOM 616 C C . GLU A 1 93 ? 27.662 -8.346 22.107 1.000 13.217 93 GLU A C 1
ATOM 617 O O . GLU A 1 93 ? 28.169 -8.673 21.024 1.000 14.510 93 GLU A O 1
ATOM 623 N N . GLY A 1 94 ? 28.332 -7.727 23.068 1.000 13.781 94 GLY A N 1
ATOM 624 C CA . GLY A 1 94 ? 29.700 -7.238 22.849 1.000 13.138 94 GLY A CA 1
ATOM 625 C C . GLY A 1 94 ? 30.138 -6.329 23.965 1.000 13.782 94 GLY A C 1
ATOM 626 O O . GLY A 1 94 ? 29.432 -6.260 24.994 1.000 13.781 94 GLY A O 1
ATOM 627 N N . GLU A 1 95 ? 31.250 -5.635 23.755 1.000 14.324 95 GLU A N 1
ATOM 628 C CA . GLU A 1 95 ? 31.838 -4.773 24.798 1.000 14.976 95 GLU A CA 1
ATOM 629 C C . GLU A 1 95 ? 32.165 -3.400 24.229 1.000 12.987 95 GLU A C 1
ATOM 630 O O . GLU A 1 95 ? 32.519 -3.277 23.052 1.000 13.967 95 GLU A O 1
ATOM 636 N N . TRP A 1 96 ? 31.962 -2.405 25.077 1.000 12.693 96 TRP A N 1
ATOM 637 C CA . TRP A 1 96 ? 32.440 -1.023 24.890 1.000 12.353 96 TRP A CA 1
ATOM 638 C C . TRP A 1 96 ? 33.258 -0.651 26.120 1.000 12.763 96 TRP A C 1
ATOM 639 O O . TRP A 1 96 ? 33.020 -1.219 27.183 1.000 15.083 96 TRP A O 1
ATOM 650 N N . LYS A 1 97 ? 34.171 0.298 25.984 1.000 13.291 97 LYS A N 1
ATOM 651 C CA . LYS A 1 97 ? 34.989 0.766 27.122 1.000 14.812 97 LYS A CA 1
ATOM 652 C C . LYS A 1 97 ? 34.714 2.255 27.270 1.000 17.628 97 LYS A C 1
ATOM 653 O O . LYS A 1 97 ? 34.820 2.969 26.261 1.000 22.085 97 LYS A O 1
ATOM 659 N N . LEU A 1 98 ? 34.293 2.659 28.466 1.000 16.646 98 LEU A N 1
ATOM 660 C CA . LEU A 1 98 ? 34.030 4.075 28.815 1.000 17.372 98 LEU A CA 1
ATOM 661 C C . LEU A 1 98 ? 35.153 4.576 29.721 1.000 18.093 98 LEU A C 1
ATOM 662 O O . LEU A 1 98 ? 35.319 4.015 30.814 1.000 18.632 98 LEU A O 1
ATOM 667 N N . ASN A 1 99 ? 35.896 5.589 29.282 1.000 17.415 99 ASN A N 1
ATOM 668 C CA . ASN A 1 99 ? 36.905 6.259 30.143 1.000 16.448 99 ASN A CA 1
ATOM 669 C C . ASN A 1 99 ? 36.195 7.373 30.921 1.000 14.910 99 ASN A C 1
ATOM 670 O O . ASN A 1 99 ? 35.464 8.167 30.309 1.000 15.970 99 ASN A O 1
ATOM 675 N N . PHE A 1 100 ? 36.415 7.430 32.230 1.000 13.221 100 PHE A N 1
ATOM 676 C CA . PHE A 1 100 ? 36.032 8.585 33.082 1.000 13.830 100 PHE A CA 1
ATOM 677 C C . PHE A 1 100 ? 37.186 9.586 33.155 1.000 13.998 100 PHE A C 1
ATOM 678 O O . PHE A 1 100 ? 36.922 10.747 33.469 1.000 15.506 100 PHE A O 1
ATOM 686 N N . GLY A 1 101 ? 38.418 9.135 32.908 1.000 15.381 101 GLY A N 1
ATOM 687 C CA . GLY A 1 101 ? 39.631 9.950 33.084 1.000 15.291 101 GLY A CA 1
ATOM 688 C C . GLY A 1 101 ? 40.201 9.800 34.481 1.000 15.485 101 GLY A C 1
ATOM 689 O O . GLY A 1 101 ? 39.848 8.820 35.176 1.000 16.283 101 GLY A O 1
ATOM 690 N N . LYS A 1 102 ? 41.073 10.728 34.878 1.000 16.910 102 LYS A N 1
ATOM 691 C CA . LYS A 1 102 ? 41.758 10.712 36.198 1.000 17.374 102 LYS A CA 1
ATOM 692 C C . LYS A 1 102 ? 40.901 11.534 37.163 1.000 17.207 102 LYS A C 1
ATOM 693 O O . LYS A 1 102 ? 40.821 12.760 36.984 1.000 20.348 102 LYS A O 1
ATOM 695 N N . ILE A 1 103 ? 40.259 10.865 38.124 1.000 17.182 103 ILE A N 1
ATOM 696 C CA . ILE A 1 103 ? 39.143 11.428 38.935 1.000 17.833 103 ILE A CA 1
ATOM 697 C C . ILE A 1 103 ? 39.662 11.905 40.294 1.000 18.997 103 ILE A C 1
ATOM 698 O O . ILE A 1 103 ? 40.307 11.108 41.013 1.000 21.960 103 ILE A O 1
ATOM 703 N N . ASP A 1 104 ? 39.366 13.165 40.620 1.000 22.597 104 ASP A N 1
ATOM 704 C CA . ASP A 1 104 ? 39.625 13.794 41.941 1.000 25.297 104 ASP A CA 1
ATOM 705 C C . ASP A 1 104 ? 38.498 13.389 42.895 1.000 24.831 104 ASP A C 1
ATOM 706 O O . ASP A 1 104 ? 37.444 12.956 42.409 1.000 24.990 104 ASP A O 1
ATOM 711 N N . GLY A 1 105 ? 38.716 13.536 44.203 1.000 27.321 105 GLY A N 1
ATOM 712 C CA . GLY A 1 105 ? 37.682 13.311 45.231 1.000 29.125 105 GLY A CA 1
ATOM 713 C C . GLY A 1 105 ? 37.422 11.831 45.471 1.000 26.110 105 GLY A C 1
ATOM 714 O O . GLY A 1 105 ? 36.369 11.503 46.038 1.000 27.190 105 GLY A O 1
ATOM 715 N N . VAL A 1 106 ? 38.345 10.966 45.043 1.000 25.502 106 VAL A N 1
ATOM 716 C CA . VAL A 1 106 ? 38.358 9.510 45.361 1.000 25.404 106 VAL A CA 1
ATOM 717 C C . VAL A 1 106 ? 39.226 9.329 46.611 1.000 25.099 106 VAL A C 1
ATOM 718 O O . VAL A 1 106 ? 40.460 9.390 46.495 1.000 30.876 106 VAL A O 1
ATOM 722 N N . GLU A 1 107 ? 38.598 9.122 47.770 1.000 23.743 107 GLU A N 1
ATOM 723 C CA . GLU A 1 107 ? 39.252 9.319 49.090 1.000 26.801 107 GLU A CA 1
ATOM 724 C C . GLU A 1 107 ? 39.513 7.974 49.773 1.000 25.145 107 GLU A C 1
ATOM 725 O O . GLU A 1 107 ? 38.693 7.056 49.629 1.000 24.593 107 GLU A O 1
ATOM 731 N N . ALA A 1 108 ? 40.613 7.905 50.529 1.000 25.023 108 ALA A N 1
ATOM 732 C CA . ALA A 1 108 ? 40.994 6.770 51.400 1.000 27.032 108 ALA A CA 1
ATOM 733 C C . ALA A 1 108 ? 39.799 6.336 52.257 1.000 27.230 108 ALA A C 1
ATOM 734 O O . ALA A 1 108 ? 39.047 7.219 52.736 1.000 25.763 108 ALA A O 1
ATOM 736 N N . ARG A 1 109 ? 39.638 5.019 52.423 1.000 27.493 109 ARG A N 1
ATOM 737 C CA . ARG A 1 109 ? 38.693 4.374 53.372 1.000 29.557 109 ARG A CA 1
ATOM 738 C C . ARG A 1 109 ? 37.283 4.339 52.772 1.000 27.124 109 ARG A C 1
ATOM 739 O O . ARG A 1 109 ? 36.364 3.908 53.487 1.000 32.626 109 ARG A O 1
ATOM 741 N N . LYS A 1 110 ? 37.111 4.745 51.509 1.000 23.254 110 LYS A N 1
ATOM 742 C CA . LYS A 1 110 ? 35.777 4.832 50.864 1.000 23.728 110 LYS A CA 1
ATOM 743 C C . LYS A 1 110 ? 35.749 3.957 49.612 1.000 22.252 110 LYS A C 1
ATOM 744 O O . LYS A 1 110 ? 36.822 3.666 49.047 1.000 21.174 110 LYS A O 1
ATOM 750 N N . SER A 1 111 ? 34.545 3.554 49.216 1.000 20.662 111 SER A N 1
ATOM 751 C CA . SER A 1 111 ? 34.283 2.728 48.017 1.000 20.066 111 SER A CA 1
ATOM 752 C C . SER A 1 111 ? 33.467 3.540 47.015 1.000 18.556 111 SER A C 1
ATOM 753 O O . SER A 1 111 ? 32.700 4.434 47.429 1.000 17.519 111 SER A O 1
ATOM 756 N N . TYR A 1 112 ? 33.623 3.216 45.738 1.000 17.314 112 TYR A N 1
ATOM 757 C CA . TYR A 1 112 ? 32.958 3.923 44.620 1.000 16.359 112 TYR A CA 1
ATOM 758 C C . TYR A 1 112 ? 32.422 2.89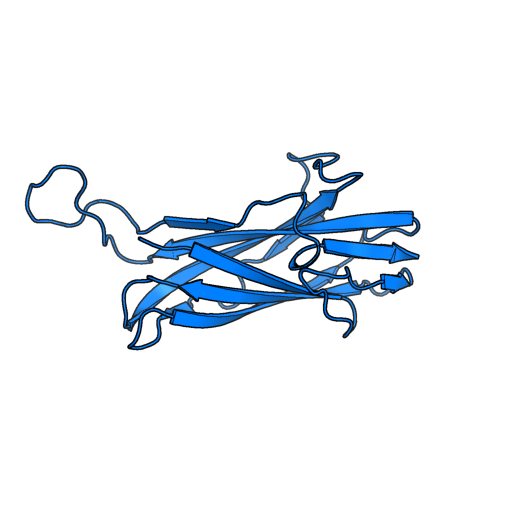7 43.632 1.000 15.669 112 TYR A C 1
ATOM 759 O O . TYR A 1 112 ? 33.138 1.920 43.355 1.000 17.466 112 TYR A O 1
ATOM 768 N N . VAL A 1 113 ? 31.222 3.147 43.114 1.000 15.483 113 VAL A N 1
ATOM 769 C CA . VAL A 1 113 ? 30.518 2.216 42.189 1.000 15.239 113 VAL A CA 1
ATOM 770 C C . VAL A 1 113 ? 30.137 2.967 40.913 1.000 14.836 113 VAL A C 1
ATOM 771 O O . VAL A 1 113 ? 29.692 4.143 40.985 1.000 14.173 113 VAL A O 1
ATOM 775 N N . VAL A 1 114 ? 30.300 2.285 39.787 1.000 14.244 114 VAL A N 1
ATOM 776 C CA . VAL A 1 114 ? 29.897 2.790 38.453 1.000 14.088 114 VAL A CA 1
ATOM 777 C C . VAL A 1 114 ? 28.481 2.328 38.132 1.000 14.560 114 VAL A C 1
ATOM 778 O O . VAL A 1 114 ? 28.189 1.127 38.266 1.000 14.595 114 VAL A O 1
ATOM 782 N N . TYR A 1 115 ? 27.659 3.287 37.723 1.000 14.509 115 TYR A N 1
ATOM 783 C CA . TYR A 1 115 ? 26.329 3.105 37.102 1.000 14.537 115 TYR A CA 1
ATOM 784 C C . TYR A 1 115 ? 26.451 3.427 35.615 1.000 13.977 115 TYR A C 1
ATOM 785 O O . TYR A 1 115 ? 27.231 4.309 35.252 1.000 13.772 115 TYR A O 1
ATOM 794 N N . GLU A 1 116 ? 25.685 2.737 34.779 1.000 13.157 116 GLU A N 1
ATOM 795 C CA . GLU A 1 116 ? 25.716 2.940 33.311 1.000 12.343 116 GLU A CA 1
ATOM 796 C C . GLU A 1 116 ? 24.287 3.041 32.786 1.000 12.477 116 GLU A C 1
ATOM 797 O O . GLU A 1 116 ? 23.450 2.188 33.144 1.000 13.864 116 GLU A O 1
ATOM 803 N N . GLU A 1 117 ? 24.049 4.029 31.927 1.000 14.469 117 GLU A N 1
ATOM 804 C CA . GLU A 1 117 ? 22.796 4.210 31.159 1.000 15.705 117 GLU A CA 1
ATOM 805 C C . GLU A 1 117 ? 23.156 4.197 29.679 1.000 14.898 117 GLU A C 1
ATOM 806 O O . GLU A 1 117 ? 24.005 4.994 29.274 1.000 14.143 117 GLU A O 1
ATOM 812 N N . VAL A 1 118 ? 22.519 3.324 28.911 1.000 14.365 118 VAL A N 1
ATOM 813 C CA . VAL A 1 118 ? 22.732 3.178 27.451 1.000 14.793 118 VAL A CA 1
ATOM 814 C C . VAL A 1 118 ? 21.412 3.514 26.760 1.000 14.083 118 VAL A C 1
ATOM 815 O O . VAL A 1 118 ? 20.357 3.012 27.180 1.000 17.008 118 VAL A O 1
ATOM 819 N N . THR A 1 119 ? 21.453 4.417 25.792 1.000 13.102 119 THR A N 1
ATOM 820 C CA . THR A 1 119 ? 20.244 4.934 25.110 1.000 13.570 119 THR A CA 1
ATOM 821 C C . THR A 1 119 ? 20.492 4.939 23.607 1.000 12.173 119 THR A C 1
ATOM 822 O O . THR A 1 119 ? 21.455 5.584 23.185 1.000 13.332 119 THR A O 1
ATOM 826 N N . SER A 1 120 ? 19.619 4.328 22.813 1.000 11.783 120 SER A N 1
ATOM 827 C CA . SER A 1 120 ? 19.783 4.322 21.342 1.000 12.092 120 SER A CA 1
ATOM 828 C C . SER A 1 120 ? 19.694 5.757 20.821 1.000 11.642 120 SER A C 1
ATOM 829 O O . SER A 1 120 ? 18.935 6.574 21.382 1.000 13.070 120 SER A O 1
ATOM 832 N N . VAL A 1 121 ? 20.434 6.055 19.762 1.000 12.280 121 VAL A N 1
ATOM 833 C CA . VAL A 1 121 ? 20.339 7.372 19.078 1.000 12.865 121 VAL A CA 1
ATOM 834 C C . VAL A 1 121 ? 18.986 7.483 18.368 1.000 13.819 121 VAL A C 1
ATOM 835 O O . VAL A 1 121 ? 18.370 8.562 18.438 1.000 16.006 121 VAL A O 1
ATOM 839 N N . GLU A 1 122 ? 18.526 6.394 17.756 1.000 14.371 122 GLU A N 1
ATOM 840 C CA . GLU A 1 122 ? 17.283 6.357 16.950 1.000 15.867 122 GLU A CA 1
ATOM 841 C C . GLU A 1 122 ? 16.135 5.829 17.809 1.000 14.453 122 GLU A C 1
ATOM 842 O O . GLU A 1 122 ? 16.373 5.067 18.761 1.000 14.369 122 GLU A O 1
ATOM 848 N N . ASN A 1 123 ? 14.913 6.230 17.491 1.000 14.326 123 ASN A N 1
ATOM 849 C CA . ASN A 1 123 ? 13.724 5.537 18.032 1.000 14.391 123 ASN A CA 1
ATOM 850 C C . ASN A 1 123 ? 13.769 4.097 17.528 1.000 14.468 123 ASN A C 1
ATOM 851 O O . ASN A 1 123 ? 13.866 3.894 16.310 1.000 16.455 123 ASN A O 1
ATOM 856 N N . LEU A 1 124 ? 13.697 3.136 18.437 1.000 14.608 124 LEU A N 1
ATOM 857 C CA . LEU A 1 124 ? 13.781 1.702 18.056 1.000 14.639 124 LEU A CA 1
ATOM 858 C C . LEU A 1 124 ? 12.614 0.903 18.635 1.000 14.673 124 LEU A C 1
ATOM 859 O O . LEU A 1 124 ? 12.491 -0.268 18.271 1.000 17.722 124 LEU A O 1
ATOM 864 N N . VAL A 1 125 ? 11.810 1.508 19.511 1.000 13.504 125 VAL A N 1
ATOM 865 C CA . VAL A 1 125 ? 10.752 0.802 20.280 1.000 14.359 125 VAL A CA 1
ATOM 866 C C . VAL A 1 125 ? 9.409 1.422 19.916 1.000 14.082 125 VAL A C 1
ATOM 867 O O . VAL A 1 125 ? 9.252 2.642 20.053 1.000 14.143 125 VAL A O 1
ATOM 871 N N . ASP A 1 126 ? 8.494 0.589 19.436 1.000 14.893 126 ASP A N 1
ATOM 872 C CA . ASP A 1 126 ? 7.094 0.960 19.142 1.000 14.842 126 ASP A CA 1
ATOM 873 C C . ASP A 1 126 ? 6.300 0.673 20.414 1.000 15.064 126 ASP A C 1
ATOM 874 O O . ASP A 1 126 ? 6.192 -0.506 20.780 1.000 17.241 126 ASP A O 1
ATOM 879 N N . THR A 1 127 ? 5.814 1.710 21.097 1.000 13.657 127 THR A N 1
ATOM 880 C CA . THR A 1 127 ? 5.127 1.561 22.408 1.000 14.661 127 THR A CA 1
ATOM 881 C C . THR A 1 127 ? 3.606 1.556 22.237 1.000 13.223 127 THR A C 1
ATOM 882 O O . THR A 1 127 ? 2.931 1.185 23.205 1.000 14.346 127 THR A O 1
ATOM 886 N N . ASP A 1 128 ? 3.089 1.938 21.069 1.000 13.254 128 ASP A N 1
ATOM 887 C CA . ASP A 1 128 ? 1.631 2.143 20.869 1.000 14.458 128 ASP A CA 1
ATOM 888 C C . ASP A 1 128 ? 1.114 1.320 19.687 1.000 13.811 128 ASP A C 1
ATOM 889 O O . ASP A 1 128 ? -0.055 1.504 19.315 1.000 14.861 128 ASP A O 1
ATOM 894 N N . ASN A 1 129 ? 1.959 0.445 19.134 1.000 13.436 129 ASN A N 1
ATOM 895 C CA . ASN A 1 129 ? 1.603 -0.507 18.055 1.000 14.185 129 ASN A CA 1
ATOM 896 C C . ASN A 1 129 ? 1.094 0.210 16.798 1.000 15.278 129 ASN A C 1
ATOM 897 O O . ASN A 1 129 ? 0.318 -0.403 16.061 1.000 16.910 129 ASN A O 1
ATOM 902 N N . ASP A 1 130 ? 1.541 1.437 16.506 1.000 16.678 130 ASP A N 1
ATOM 903 C CA . ASP A 1 130 ? 1.175 2.101 15.226 1.000 18.034 130 ASP A CA 1
ATOM 904 C C . ASP A 1 130 ? 2.110 1.637 14.101 1.000 18.755 130 ASP A C 1
ATOM 905 O O . ASP A 1 130 ? 1.879 2.046 12.957 1.000 21.917 130 ASP A O 1
ATOM 910 N N . GLY A 1 131 ? 3.106 0.803 14.403 1.000 19.151 131 GLY A N 1
ATOM 911 C CA . GLY A 1 131 ? 4.031 0.254 13.392 1.000 18.844 131 GLY A CA 1
ATOM 912 C C . GLY A 1 131 ? 5.270 1.112 13.218 1.000 20.876 131 GLY A C 1
ATOM 913 O O . GLY A 1 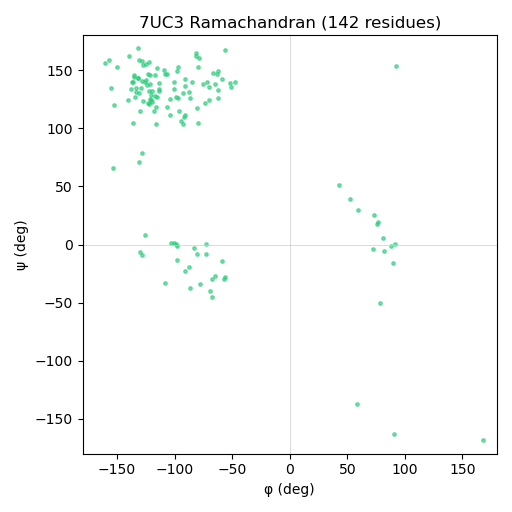131 ? 6.127 0.741 12.406 1.000 23.845 131 GLY A O 1
ATOM 914 N N . ASN A 1 132 ? 5.383 2.208 13.970 1.000 19.235 132 ASN A N 1
ATOM 915 C CA . ASN A 1 132 ? 6.530 3.147 13.881 1.000 19.467 132 ASN A CA 1
ATOM 916 C C . ASN A 1 132 ? 7.214 3.187 15.238 1.000 16.574 132 ASN A C 1
ATOM 917 O O . ASN A 1 132 ? 6.554 3.318 16.265 1.000 17.182 132 ASN A O 1
ATOM 922 N N . PRO A 1 133 ? 8.552 3.062 15.308 1.000 16.398 133 PRO A N 1
ATOM 923 C CA . PRO A 1 133 ? 9.232 3.204 16.588 1.000 15.836 133 PRO A CA 1
ATOM 924 C C . PRO A 1 133 ? 9.049 4.647 17.068 1.000 15.537 133 PRO A C 1
ATOM 925 O O . PRO A 1 133 ? 9.106 5.562 16.270 1.000 17.865 133 PRO A O 1
ATOM 929 N N . ASP A 1 134 ? 8.784 4.804 18.358 1.000 13.936 134 ASP A N 1
ATOM 930 C CA . ASP A 1 134 ? 8.476 6.125 18.960 1.000 13.373 134 ASP A CA 1
ATOM 931 C C . ASP A 1 134 ? 9.329 6.377 20.204 1.000 13.645 134 ASP A C 1
ATOM 932 O O . ASP A 1 134 ? 9.267 7.502 20.721 1.000 15.687 134 ASP A O 1
ATOM 937 N N . LYS A 1 135 ? 10.101 5.390 20.656 1.000 13.677 135 LYS A N 1
ATOM 938 C CA . LYS A 1 135 ? 10.886 5.491 21.903 1.000 15.476 135 LYS A CA 1
ATOM 939 C C . LYS A 1 135 ? 12.313 5.022 21.615 1.000 15.171 135 LYS A C 1
ATOM 940 O O . LYS A 1 135 ? 12.480 4.067 20.842 1.000 14.570 135 LYS A O 1
ATOM 946 N N . LYS A 1 136 ? 13.300 5.659 22.236 1.000 14.539 136 LYS A N 1
ATOM 947 C CA . LYS A 1 136 ? 14.685 5.145 22.237 1.000 14.502 136 LYS A CA 1
ATOM 948 C C . LYS A 1 136 ? 14.709 3.836 23.029 1.000 13.915 136 LYS A C 1
ATOM 949 O O . LYS A 1 136 ? 13.933 3.671 23.993 1.000 15.870 136 LYS A O 1
ATOM 955 N N . HIS A 1 137 ? 15.581 2.925 22.626 1.000 13.497 137 HIS A N 1
ATOM 956 C CA . HIS A 1 137 ? 15.913 1.730 23.424 1.000 13.675 137 HIS A CA 1
ATOM 957 C C . HIS A 1 137 ? 16.784 2.171 24.597 1.000 14.342 137 HIS A C 1
ATOM 958 O O . HIS A 1 137 ? 17.838 2.761 24.355 1.000 14.785 137 HIS A O 1
ATOM 965 N N . GLU A 1 138 ? 16.350 1.897 25.824 1.000 14.661 138 GLU A N 1
ATOM 966 C CA . GLU A 1 138 ? 17.063 2.302 27.057 1.000 15.493 138 GLU A CA 1
ATOM 967 C C . GLU A 1 138 ? 17.401 1.053 27.861 1.000 15.787 138 GLU A C 1
ATOM 968 O O . GLU A 1 138 ? 16.497 0.246 28.119 1.000 18.013 138 GLU A O 1
ATOM 974 N N . VAL A 1 139 ? 18.670 0.918 28.240 1.000 14.067 139 VAL A N 1
ATOM 975 C CA . VAL A 1 139 ? 19.175 -0.202 29.075 1.000 14.253 139 VAL A CA 1
ATOM 976 C C . VAL A 1 139 ? 20.111 0.406 30.111 1.000 13.771 139 VAL A C 1
ATOM 977 O O . VAL A 1 139 ? 20.867 1.312 29.761 1.000 15.423 139 VAL A O 1
ATOM 981 N N . GLU A 1 140 ? 20.061 -0.065 31.343 1.000 13.462 140 GLU A N 1
ATOM 982 C CA . GLU A 1 140 ? 20.942 0.468 32.405 1.000 14.377 140 GLU A CA 1
ATOM 983 C C . GLU A 1 140 ? 21.458 -0.661 33.283 1.000 14.529 140 GLU A C 1
ATOM 984 O O . GLU A 1 140 ? 20.884 -1.757 33.275 1.000 15.759 140 GLU A O 1
ATOM 990 N N . HIS A 1 141 ? 22.517 -0.359 34.016 1.000 14.061 141 HIS A N 1
ATOM 991 C CA . HIS A 1 141 ? 23.031 -1.191 35.120 1.000 15.369 141 HIS A CA 1
ATOM 992 C C . HIS A 1 141 ? 23.362 -0.260 36.283 1.000 15.606 141 HIS A C 1
ATOM 993 O O . HIS A 1 141 ? 24.342 0.499 36.189 1.000 14.717 141 HIS A O 1
ATOM 1000 N N . LYS A 1 142 ? 22.502 -0.276 37.297 1.000 16.053 142 LYS A N 1
ATOM 1001 C CA . LYS A 1 142 ? 22.565 0.630 38.464 1.000 17.554 142 LYS A CA 1
ATOM 1002 C C . LYS A 1 142 ? 22.453 -0.231 39.718 1.000 19.108 142 LYS A C 1
ATOM 1003 O O . LYS A 1 142 ? 21.393 -0.228 40.365 1.000 22.191 142 LYS A O 1
ATOM 1009 N N . ASP A 1 143 ? 23.509 -0.985 39.997 1.000 17.303 143 ASP A N 1
ATOM 1010 C CA . ASP A 1 143 ? 23.521 -1.976 41.096 1.000 19.000 143 ASP A CA 1
ATOM 1011 C C . ASP A 1 143 ? 24.560 -1.528 42.112 1.000 18.914 143 ASP A C 1
ATOM 1012 O O . ASP A 1 143 ? 25.751 -1.704 41.886 1.000 18.986 143 ASP A O 1
ATOM 1017 N N . PRO A 1 144 ? 24.152 -0.951 43.264 1.000 19.663 144 PRO A N 1
ATOM 1018 C CA . PRO A 1 144 ? 25.120 -0.473 44.248 1.000 19.378 144 PRO A CA 1
ATOM 1019 C C . PRO A 1 144 ? 25.833 -1.593 45.016 1.000 20.196 144 PRO A C 1
ATOM 1020 O O . PRO A 1 144 ? 26.733 -1.274 45.765 1.000 21.328 144 PRO A O 1
ATOM 1024 N N . LYS A 1 145 ? 25.404 -2.849 44.841 1.000 20.479 145 LYS A N 1
ATOM 1025 C CA . LYS A 1 145 ? 26.015 -4.032 45.507 1.000 21.865 145 LYS A CA 1
ATOM 1026 C C . LYS A 1 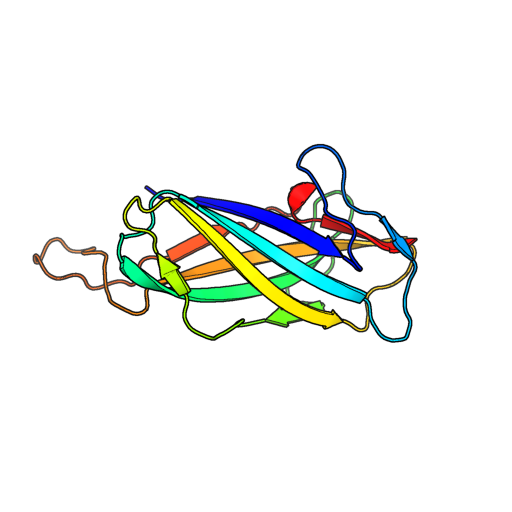145 ? 26.945 -4.783 44.549 1.000 22.849 145 LYS A C 1
ATOM 1027 O O . LYS A 1 145 ? 27.514 -5.803 44.969 1.000 24.730 145 LYS A O 1
ATOM 1033 N N . ASP A 1 146 ? 27.114 -4.306 43.312 1.000 19.756 146 ASP A N 1
ATOM 1034 C CA . ASP A 1 146 ? 27.890 -5.055 42.287 1.000 17.899 146 ASP A CA 1
ATOM 1035 C C . ASP A 1 146 ? 29.384 -4.829 42.527 1.000 17.630 146 ASP A C 1
ATOM 1036 O O . ASP A 1 146 ? 29.878 -3.743 42.199 1.000 17.721 146 ASP A O 1
ATOM 1041 N N . LYS A 1 147 ? 30.081 -5.824 43.079 1.000 18.207 147 LYS A N 1
ATOM 1042 C CA . LYS A 1 147 ? 31.545 -5.760 43.315 1.000 20.396 147 LYS A CA 1
ATOM 1043 C C . LYS A 1 147 ? 32.262 -5.482 41.991 1.000 18.804 147 LYS A C 1
ATOM 1044 O O . LYS A 1 147 ? 33.332 -4.866 42.038 1.000 18.933 147 LYS A O 1
ATOM 1050 N N . SER A 1 148 ? 31.702 -5.922 40.859 1.000 18.008 148 SER A N 1
ATOM 1051 C CA . SER A 1 148 ? 32.356 -5.807 39.533 1.000 18.511 148 SER A CA 1
ATOM 1052 C C . SER A 1 148 ? 32.447 -4.327 39.138 1.000 16.026 148 SER A C 1
ATOM 1053 O O . SER A 1 148 ? 33.381 -3.968 38.404 1.000 15.761 148 SER A O 1
ATOM 1056 N N . GLN A 1 149 ? 31.501 -3.520 39.611 1.000 16.182 149 GLN A N 1
ATOM 1057 C CA . GLN A 1 149 ? 31.385 -2.072 39.294 1.000 15.845 149 GLN A CA 1
ATOM 1058 C C . GLN A 1 149 ? 31.974 -1.208 40.412 1.000 16.124 149 GLN A C 1
ATOM 1059 O O . GLN A 1 149 ? 31.954 0.031 40.270 1.000 14.929 149 GLN A O 1
ATOM 1064 N N . THR A 1 150 ? 32.493 -1.820 41.470 1.000 17.269 150 THR A N 1
ATOM 1065 C CA . THR A 1 150 ? 32.926 -1.121 42.704 1.000 17.185 150 THR A CA 1
ATOM 1066 C C . THR A 1 150 ? 34.440 -1.229 42.852 1.000 16.855 150 THR A C 1
ATOM 1067 O O . THR A 1 150 ? 34.973 -2.308 42.574 1.000 17.456 150 THR A O 1
ATOM 1071 N N . PHE A 1 151 ? 35.102 -0.150 43.270 1.000 18.438 151 PHE A N 1
ATOM 1072 C CA . PHE A 1 151 ? 36.505 -0.213 43.746 1.000 18.162 151 PHE A CA 1
ATOM 1073 C C . PHE A 1 151 ? 36.601 0.437 45.126 1.000 17.437 151 PHE A C 1
ATOM 1074 O O . PHE A 1 151 ? 35.751 1.259 45.501 1.000 18.083 151 PHE A O 1
ATOM 1082 N N . VAL A 1 152 ? 37.609 -0.003 45.871 1.000 20.294 152 VAL A N 1
ATOM 1083 C CA . VAL A 1 152 ? 37.876 0.390 47.278 1.000 21.584 152 VAL A CA 1
ATOM 1084 C C . VAL A 1 152 ? 39.182 1.188 47.298 1.000 22.042 152 VAL A C 1
ATOM 1085 O O . VAL A 1 152 ? 40.157 0.760 46.638 1.000 23.488 152 VAL A O 1
ATOM 1089 N N . VAL A 1 153 ? 39.201 2.321 47.998 1.000 22.995 153 VAL A N 1
ATOM 1090 C CA . VAL A 1 153 ? 40.434 3.140 48.160 1.000 25.438 153 VAL A CA 1
ATOM 1091 C C . VAL A 1 153 ? 41.020 2.840 49.544 1.000 28.130 153 VAL A C 1
ATOM 1092 O O . VAL A 1 153 ? 40.249 2.807 50.524 1.000 31.267 153 VAL A O 1
ATOM 1096 N N . LYS A 1 154 ? 42.332 2.605 49.603 1.000 31.017 154 LYS A N 1
ATOM 1097 C CA . LYS A 1 154 ? 43.098 2.362 50.854 1.000 34.889 154 LYS A CA 1
ATOM 1098 C C . LYS A 1 154 ? 43.689 3.692 51.335 1.000 42.049 154 LYS A C 1
ATOM 1099 O O . LYS A 1 154 ? 44.218 4.444 50.509 1.000 44.721 154 LYS A O 1
#

Organism: NCBI:txid1321820

Solvent-accessible surface area: 7796 Å² total; per-residue (Å²): 192,36,42,2,98,4,44,0,62,0,55,56,97,66,1,63,70,134,140,16,7,79,8,90,51,60,113,84,8,1,55,0,23,0,19,0,58,4,104,33,3,72,58,143,50,82,0,87,1,45,0,9,0,29,39,7,141,137,17,132,23,69,72,70,131,144,46,54,30,99,15,87,39,115,34,90,16,66,3,39,112,92,1,77,18,103,23,133,0,87,20,20,66,14,111,46,11,87,53,98,76,25,1,0,0,18,0,54,1,44,2,49,96,56,48,48,56,87,95,140,94,64,92,69,62,73,75,24,112,16,104,22,84,52,36,154,18,106,12,0,16,0,43,2,125

Radius of gyration: 16.08 Å; Cα contacts (8 Å, |Δi|>4): 395; chains: 1; bounding box: 46×26×40 Å

Foldseek 3Di:
DKAKDKWKAKQNFIWDQVAAAEAAQDQQAIWIKMKIWMAQADAFFKKWKKKFKFWADPFHGPCVPDTQFIFRAPGIDTAHRRNTDIDMGTRGGTPPQDAPIKMFMKMKIWTPDQDCDPPPPVDRDGIDIYIDDGSSRSRRMHHYD

B-factor: mean 22.38, std 9.33, range [10.65, 64.93]

Nearest PDB structures (foldseek):
  7uc3-assembly1_A  TM=1.007E+00  e=1.243E-27  Gemella bergeri
  8f9l-assembly2_B  TM=9.630E-01  e=2.509E-18  Gemella massiliensis
  8fha-assembly3_C  TM=9.461E-01  e=2.359E-17  Suipraeoptans intestinalis
  8fha-assembly2_B  TM=9.333E-01  e=4.800E-17  Suipraeoptans intestinalis
  8dj2-assembly2_B  TM=9.357E-01  e=2.218E-16  Chlamydia trachomatis